Protein AF-M9QJB9-F1 (afdb_monomer)

InterPro domains:
  IPR011013 Galactose mutarotase-like domain superfamily [SSF74650] (4-51)

pLDDT: mean 95.73, std 5.31, range [43.66, 98.69]

Sequence (136 aa):
VSSPCPFYWSSYGYGVLRNTWQPGDYDFGSKSIEHITTSHNEKGFDAFIFINQKPSDILCDYYELTGKPGIMPEYAYYEAHLNAFNRDYWVEVDDDTPGAILIDGSYYKSYKPNEIGDKTGILESLNGNDDNYKFS

Structure (mmCIF, N/CA/C/O backbone):
data_AF-M9QJB9-F1
#
_entry.id   AF-M9QJB9-F1
#
loop_
_atom_site.group_PDB
_atom_site.id
_atom_site.type_symbol
_atom_site.label_atom_id
_atom_site.label_alt_id
_atom_site.label_comp_id
_atom_site.label_asym_id
_atom_site.label_entity_id
_atom_site.label_seq_id
_atom_site.pdbx_PDB_ins_code
_atom_site.Cartn_x
_atom_site.Cartn_y
_atom_site.Cartn_z
_atom_site.occupancy
_atom_site.B_iso_or_equiv
_atom_site.auth_seq_id
_atom_site.auth_comp_id
_atom_site.auth_asym_id
_atom_site.auth_atom_id
_atom_site.pdbx_PDB_model_num
ATOM 1 N N . VAL A 1 1 ? 3.157 5.951 0.244 1.00 43.66 1 VAL A N 1
ATOM 2 C CA . VAL A 1 1 ? 1.861 6.595 0.568 1.00 43.66 1 VAL A CA 1
ATOM 3 C C . VAL A 1 1 ? 1.445 6.124 1.949 1.00 43.66 1 VAL A C 1
ATOM 5 O O . VAL A 1 1 ? 1.539 4.931 2.200 1.00 43.66 1 VAL A O 1
ATOM 8 N N . SER A 1 2 ? 1.063 7.026 2.850 1.00 76.44 2 SER A N 1
ATOM 9 C CA . SER A 1 2 ? 0.382 6.656 4.096 1.00 76.44 2 SER A CA 1
ATOM 10 C C . SER A 1 2 ? -1.105 6.419 3.808 1.00 76.44 2 SER A C 1
ATOM 12 O O . SER A 1 2 ? -1.697 7.142 3.011 1.00 76.44 2 SER A O 1
ATOM 14 N N . SER A 1 3 ? -1.703 5.402 4.433 1.00 92.38 3 SER A N 1
ATOM 15 C CA . SER A 1 3 ? -3.132 5.078 4.315 1.00 92.38 3 SER A CA 1
ATOM 16 C C . SER A 1 3 ? -3.795 5.253 5.687 1.00 92.38 3 SER A C 1
ATOM 18 O O . SER A 1 3 ? -3.778 4.309 6.478 1.00 92.38 3 SER A O 1
ATOM 20 N N . PRO A 1 4 ? -4.296 6.455 6.033 1.00 95.25 4 PRO A N 1
ATOM 21 C CA . PRO A 1 4 ? -4.908 6.702 7.337 1.00 95.25 4 PRO A CA 1
ATOM 22 C C . PRO A 1 4 ? -6.240 5.954 7.478 1.00 95.25 4 PRO A C 1
ATOM 24 O O . PRO A 1 4 ? -6.979 5.795 6.508 1.00 95.25 4 PRO A O 1
ATOM 27 N N . CYS A 1 5 ? -6.562 5.532 8.700 1.00 96.88 5 CYS A N 1
ATOM 28 C CA . CYS A 1 5 ? -7.828 4.888 9.036 1.00 96.88 5 CYS A CA 1
ATOM 29 C C . CYS A 1 5 ? -8.343 5.466 10.364 1.00 96.88 5 CYS A C 1
ATOM 31 O O . CYS A 1 5 ? -7.598 5.422 11.344 1.00 96.88 5 CYS A O 1
ATOM 33 N N . PRO A 1 6 ? -9.583 5.989 10.439 1.00 97.56 6 PRO A N 1
ATOM 34 C CA . PRO A 1 6 ? -10.139 6.606 11.648 1.00 97.56 6 PRO A CA 1
ATOM 35 C C . PRO A 1 6 ? -10.610 5.554 12.673 1.00 97.56 6 PRO A C 1
ATOM 37 O O . PRO A 1 6 ? -11.708 5.633 13.224 1.00 97.56 6 PRO A O 1
ATOM 40 N N . PHE A 1 7 ? -9.789 4.526 12.887 1.00 98.44 7 PHE A N 1
ATOM 41 C CA . PHE A 1 7 ? -10.046 3.387 13.757 1.00 98.44 7 PHE A CA 1
ATOM 42 C C . PHE A 1 7 ? -8.841 3.152 14.666 1.00 98.44 7 PHE A C 1
ATOM 44 O O . PHE A 1 7 ? -7.705 3.092 14.197 1.00 98.44 7 PHE A O 1
ATOM 51 N N . TYR A 1 8 ? -9.094 2.980 15.959 1.00 97.88 8 TYR A N 1
ATOM 52 C CA . TYR A 1 8 ? -8.103 2.500 16.917 1.00 97.88 8 TYR A CA 1
ATOM 53 C C . TYR A 1 8 ? -8.731 1.457 17.840 1.00 97.88 8 TYR A C 1
ATOM 55 O O . TYR A 1 8 ? -9.952 1.325 17.919 1.00 97.88 8 TYR A O 1
ATOM 63 N N . TRP A 1 9 ? -7.899 0.720 18.567 1.00 98.19 9 TRP A N 1
ATOM 64 C CA . TRP A 1 9 ? -8.360 -0.215 19.586 1.00 98.19 9 TRP A CA 1
ATOM 65 C C . TRP A 1 9 ? -7.423 -0.229 20.788 1.00 98.19 9 TRP A C 1
ATOM 67 O O . TRP A 1 9 ? -6.311 0.296 20.744 1.00 98.19 9 TRP A O 1
ATOM 77 N N . SER A 1 10 ? -7.908 -0.798 21.885 1.00 96.12 10 SER A N 1
ATOM 78 C CA . SER A 1 10 ? -7.245 -0.820 23.179 1.00 96.12 10 SER A CA 1
ATOM 79 C C . SER A 1 10 ? -7.136 -2.240 23.721 1.00 96.12 10 SER A C 1
ATOM 81 O O . SER A 1 10 ? -8.075 -3.033 23.624 1.00 96.12 10 SER A O 1
ATOM 83 N N . SER A 1 11 ? -6.022 -2.535 24.397 1.00 96.12 11 SER A N 1
ATOM 84 C CA . SER A 1 11 ? -5.831 -3.776 25.159 1.00 96.12 11 SER A CA 1
ATOM 85 C C . SER A 1 11 ? -6.812 -3.936 26.326 1.00 96.12 11 SER A C 1
ATOM 87 O O . SER A 1 11 ? -6.913 -5.023 26.883 1.00 96.12 11 SER A O 1
ATOM 89 N N . TYR A 1 12 ? -7.550 -2.883 26.687 1.00 96.00 12 TYR A N 1
ATOM 90 C CA . TYR A 1 12 ? -8.662 -2.949 27.640 1.00 96.00 12 TYR A CA 1
ATOM 91 C C . TYR A 1 12 ? -9.946 -3.552 27.046 1.00 96.00 12 TYR A C 1
ATOM 93 O O . TYR A 1 12 ? -10.954 -3.642 27.742 1.00 96.00 12 TYR A O 1
ATOM 101 N N . GLY A 1 13 ? -9.912 -3.987 25.784 1.00 97.81 13 GLY A N 1
ATOM 102 C CA . GLY A 1 13 ? -10.983 -4.765 25.173 1.00 97.81 13 GLY A CA 1
ATOM 103 C C . GLY A 1 13 ? -12.042 -3.924 24.469 1.00 97.81 13 GLY A C 1
ATOM 104 O O . GLY A 1 13 ? -13.225 -4.258 24.510 1.00 97.81 13 GLY A O 1
ATOM 105 N N . TYR A 1 14 ? -11.633 -2.820 23.838 1.00 98.12 14 TYR A N 1
ATOM 106 C CA . TYR A 1 14 ? -12.532 -2.036 22.999 1.00 98.12 14 TYR A CA 1
ATOM 107 C C . TYR A 1 14 ? -11.856 -1.504 21.733 1.00 98.12 14 TYR A C 1
ATOM 109 O O . TYR A 1 14 ? -10.659 -1.219 21.731 1.00 98.12 14 TYR A O 1
ATOM 117 N N . GLY A 1 15 ? -12.635 -1.347 20.666 1.00 98.38 15 GLY A N 1
ATOM 118 C CA . GLY A 1 15 ? -12.271 -0.634 19.443 1.00 98.38 15 GLY A CA 1
ATOM 119 C C . GLY A 1 15 ? -13.184 0.567 19.226 1.00 98.38 15 GLY A C 1
ATOM 120 O O . GLY A 1 15 ? -14.338 0.539 19.646 1.00 98.38 15 GLY A O 1
ATOM 121 N N . VAL A 1 16 ? -12.686 1.619 18.581 1.00 98.50 16 VAL A N 1
ATOM 122 C CA . VAL A 1 16 ? -13.471 2.810 18.239 1.00 98.50 16 VAL A CA 1
ATOM 123 C C . VAL A 1 16 ? -13.223 3.174 16.786 1.00 98.50 16 VAL A C 1
ATOM 125 O O . VAL A 1 16 ? -12.083 3.409 16.390 1.00 98.50 16 VAL A O 1
ATOM 128 N N . LEU A 1 17 ? -14.300 3.252 16.009 1.00 98.69 17 LEU A N 1
ATOM 129 C CA . LEU A 1 17 ? -14.311 3.805 14.658 1.00 98.69 17 LEU A CA 1
ATOM 130 C C . LEU A 1 17 ? -15.022 5.158 14.686 1.00 98.69 17 LEU A C 1
ATOM 132 O O . LEU A 1 17 ? -16.189 5.240 15.067 1.00 98.69 17 LEU A O 1
ATOM 136 N N . ARG A 1 18 ? -14.340 6.217 14.253 1.00 98.38 18 ARG A N 1
ATOM 137 C CA . ARG A 1 18 ? -14.944 7.537 14.045 1.00 98.38 18 ARG A CA 1
ATOM 138 C C . ARG A 1 18 ? -15.648 7.562 12.692 1.00 98.38 18 ARG A C 1
ATOM 140 O O . ARG A 1 18 ? -15.002 7.408 11.658 1.00 98.38 18 ARG A O 1
ATOM 147 N N . ASN A 1 19 ? -16.967 7.761 12.700 1.00 98.12 19 ASN A N 1
ATOM 148 C CA . ASN A 1 19 ? -17.783 7.780 11.485 1.00 98.12 19 ASN A CA 1
ATOM 149 C C . ASN A 1 19 ? -17.726 9.158 10.813 1.00 98.12 19 ASN A C 1
ATOM 151 O O . ASN A 1 19 ? -18.682 9.930 10.824 1.00 98.12 19 ASN A O 1
ATOM 155 N N . THR A 1 20 ? -16.555 9.500 10.287 1.00 97.19 20 THR A N 1
ATOM 156 C CA . THR A 1 20 ? -16.289 10.818 9.716 1.00 97.19 20 THR A CA 1
ATOM 157 C C . THR A 1 20 ? -15.300 10.730 8.563 1.00 97.19 20 THR A C 1
ATOM 159 O O . THR A 1 20 ? -14.452 9.842 8.505 1.00 97.19 20 THR A O 1
ATOM 162 N N . TRP A 1 21 ? -15.394 11.700 7.657 1.00 96.38 21 TRP A N 1
ATOM 163 C CA . TRP A 1 21 ? -14.452 11.894 6.551 1.00 96.38 21 TRP A CA 1
ATOM 164 C C . TRP A 1 21 ? -13.424 12.990 6.846 1.00 96.38 21 TRP A C 1
ATOM 166 O O . TRP A 1 21 ? -12.567 13.276 6.011 1.00 96.38 21 TRP A O 1
ATOM 176 N N . GLN A 1 22 ? -13.531 13.649 8.003 1.00 97.69 22 GLN A N 1
ATOM 177 C CA . GLN A 1 22 ? -12.644 14.747 8.371 1.00 97.69 22 GLN A CA 1
ATOM 178 C C . GLN A 1 22 ? -11.320 14.217 8.930 1.00 97.69 22 GLN A C 1
ATOM 180 O O . GLN A 1 22 ? -11.312 13.181 9.599 1.00 97.69 22 GLN A O 1
ATOM 185 N N . PRO A 1 23 ? -10.193 14.916 8.708 1.00 97.44 23 PRO A N 1
ATOM 186 C CA . PRO A 1 23 ? -8.925 14.551 9.326 1.00 97.44 23 PRO A CA 1
ATOM 187 C C . PRO A 1 23 ? -9.022 14.634 10.853 1.00 97.44 23 PRO A C 1
ATOM 189 O O . PRO A 1 23 ? -9.804 15.419 11.400 1.00 97.44 23 PRO A O 1
ATOM 192 N N . GLY A 1 24 ? -8.210 13.826 11.528 1.00 96.12 24 GLY A N 1
ATOM 193 C CA . GLY A 1 24 ? -8.170 13.752 12.980 1.00 96.12 24 GLY A CA 1
ATOM 194 C C . GLY A 1 24 ? -6.772 13.510 13.522 1.00 96.12 24 GLY A C 1
ATOM 195 O O . GLY A 1 24 ? -5.843 13.224 12.767 1.00 96.12 24 GLY A O 1
ATOM 196 N N . ASP A 1 25 ? -6.656 13.645 14.837 1.00 96.81 25 ASP A N 1
ATOM 197 C CA . ASP A 1 25 ? -5.434 13.441 15.610 1.00 96.81 25 ASP A CA 1
ATOM 198 C C . ASP A 1 25 ? -5.760 12.644 16.876 1.00 96.81 25 ASP A C 1
ATOM 200 O O . ASP A 1 25 ? -6.710 12.980 17.601 1.00 96.81 25 ASP A O 1
ATOM 204 N N . TYR A 1 26 ? -5.008 11.560 17.092 1.00 96.94 26 TYR A N 1
ATOM 205 C CA . TYR A 1 26 ? -5.144 10.659 18.235 1.00 96.94 26 TYR A CA 1
ATOM 206 C C . TYR A 1 26 ? -3.870 10.723 19.084 1.00 96.94 26 TYR A C 1
ATOM 208 O O . TYR A 1 26 ? -2.834 10.167 18.721 1.00 96.94 26 TYR A O 1
ATOM 216 N N . ASP A 1 27 ? -3.970 11.378 20.235 1.00 96.38 27 ASP A N 1
ATOM 217 C CA . ASP A 1 27 ? -2.918 11.486 21.238 1.00 96.38 27 ASP A CA 1
ATOM 218 C C . ASP A 1 27 ? -3.171 10.469 22.361 1.00 96.38 27 ASP A C 1
ATOM 220 O O . ASP A 1 27 ? -4.049 10.653 23.208 1.00 96.38 27 ASP A O 1
ATOM 224 N N . PHE A 1 28 ? -2.390 9.386 22.374 1.00 96.44 28 PHE A N 1
ATOM 225 C CA . PHE A 1 28 ? -2.460 8.318 23.381 1.00 96.44 28 PHE A CA 1
ATOM 226 C C . PHE A 1 28 ? -1.566 8.580 24.605 1.00 96.44 28 PHE A C 1
ATOM 228 O O . PHE A 1 28 ? -1.014 7.648 25.189 1.00 96.44 28 PHE A O 1
ATOM 235 N N . GLY A 1 29 ? -1.413 9.848 24.988 1.00 94.75 29 GLY A N 1
ATOM 236 C CA . GLY A 1 29 ? -0.713 10.251 26.206 1.00 94.75 29 GLY A CA 1
ATOM 237 C C . GLY A 1 29 ? 0.712 10.754 25.980 1.00 94.75 29 GLY A C 1
ATOM 238 O O . GLY A 1 29 ? 1.567 10.603 26.851 1.00 94.75 29 GLY A O 1
ATOM 239 N N . SER A 1 30 ? 0.979 11.384 24.833 1.00 93.06 30 SER A N 1
ATOM 240 C CA . SER A 1 30 ? 2.276 11.985 24.494 1.00 93.06 30 SER A CA 1
ATOM 241 C C . SER A 1 30 ? 2.711 13.076 25.482 1.00 93.06 30 SER A C 1
ATOM 243 O O . SER A 1 30 ? 3.904 13.256 25.720 1.00 93.06 30 SER A O 1
ATOM 245 N N . LYS A 1 31 ? 1.746 13.790 26.080 1.00 86.88 31 LYS A N 1
ATOM 246 C CA . LYS A 1 31 ? 1.980 14.824 27.105 1.00 86.88 31 LYS A CA 1
ATOM 247 C C . LYS A 1 31 ? 1.755 14.327 28.533 1.00 86.88 31 LYS A C 1
ATOM 249 O O . LYS A 1 31 ? 2.433 14.785 29.446 1.00 86.88 31 LYS A O 1
ATOM 254 N N . SER A 1 32 ? 0.792 13.431 28.734 1.00 90.44 32 SER A N 1
ATOM 255 C CA . SER A 1 32 ? 0.491 12.798 30.022 1.00 90.44 32 SER A CA 1
ATOM 256 C C . SER A 1 32 ? -0.179 11.452 29.781 1.00 90.44 32 SER A C 1
ATOM 258 O O . SER A 1 32 ? -1.184 11.391 29.078 1.00 90.44 32 SER A O 1
ATOM 260 N N . ILE A 1 33 ? 0.333 10.389 30.404 1.00 89.69 33 ILE A N 1
ATOM 261 C CA 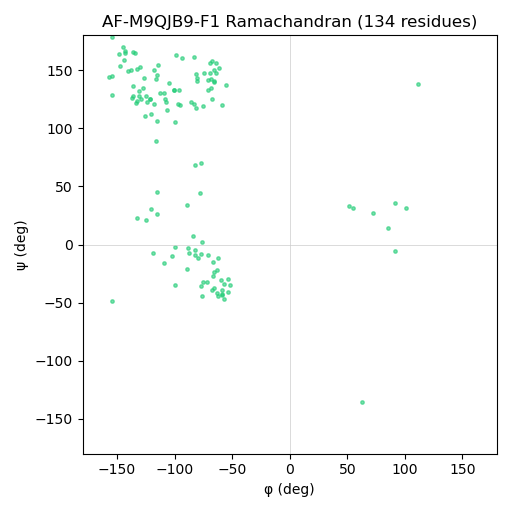. ILE A 1 33 ? -0.208 9.027 30.264 1.00 89.69 33 ILE A CA 1
ATOM 262 C C . ILE A 1 33 ? -1.617 8.867 30.864 1.00 89.69 33 ILE A C 1
ATOM 264 O O . ILE A 1 33 ? -2.312 7.901 30.569 1.00 89.69 33 ILE A O 1
ATOM 268 N N . GLU A 1 34 ? -2.058 9.820 31.689 1.00 92.12 34 GLU A N 1
ATOM 269 C CA . GLU A 1 34 ? -3.388 9.816 32.313 1.00 92.12 34 GLU A CA 1
ATOM 270 C C . GLU A 1 34 ? -4.501 10.295 31.365 1.00 92.12 34 GLU A C 1
ATOM 272 O O . GLU A 1 34 ? -5.686 10.153 31.675 1.00 92.12 34 GLU A O 1
ATOM 277 N N . HIS A 1 35 ? -4.145 10.870 30.210 1.00 89.56 35 HIS A N 1
ATOM 278 C CA . HIS A 1 35 ? -5.101 11.466 29.283 1.00 89.56 35 HIS A CA 1
ATOM 279 C C . HIS A 1 35 ? -4.904 10.962 27.858 1.00 89.56 35 HIS A C 1
ATOM 281 O O . HIS A 1 35 ? -3.839 11.110 27.265 1.00 89.56 35 HIS A O 1
ATOM 287 N N . ILE A 1 36 ? -5.985 10.437 27.287 1.00 93.38 36 ILE A N 1
ATOM 288 C CA . ILE A 1 36 ? -6.079 10.091 25.870 1.00 93.38 36 ILE A CA 1
ATOM 289 C C . ILE A 1 36 ? -7.016 11.098 25.214 1.00 93.38 36 ILE A C 1
ATOM 291 O O . ILE A 1 36 ? -8.123 11.326 25.704 1.00 93.38 36 ILE A O 1
ATOM 295 N N . THR A 1 37 ? -6.586 11.685 24.100 1.00 95.06 37 THR A N 1
ATOM 296 C CA . THR A 1 37 ? -7.411 12.597 23.303 1.00 95.06 37 THR A CA 1
ATOM 297 C C . THR A 1 37 ? -7.542 12.050 21.894 1.00 95.06 37 THR A C 1
ATOM 299 O O . THR A 1 37 ? -6.546 11.811 21.224 1.00 95.06 37 THR A O 1
ATOM 302 N N . THR A 1 38 ? -8.774 11.874 21.423 1.00 96.75 38 THR A N 1
ATOM 303 C CA . THR A 1 38 ? -9.048 11.581 20.014 1.00 96.75 38 THR A CA 1
ATOM 304 C C . THR A 1 38 ? -9.960 12.663 19.466 1.00 96.75 38 THR A C 1
ATOM 306 O O . THR A 1 38 ? -10.997 12.976 20.052 1.00 96.75 38 THR A O 1
ATOM 309 N N . SER A 1 39 ? -9.545 13.301 18.376 1.00 96.69 39 SER A N 1
ATOM 310 C CA . SER A 1 39 ? -10.260 14.444 17.814 1.00 96.69 39 SER A CA 1
ATOM 311 C C . SER A 1 39 ? -10.320 14.366 16.297 1.00 96.69 39 SER A C 1
ATOM 313 O O . SER A 1 39 ? -9.432 13.808 15.660 1.00 96.69 39 SER A O 1
ATOM 315 N N . HIS A 1 40 ? -11.382 14.926 15.728 1.00 98.19 40 HIS A N 1
ATOM 316 C CA . HIS A 1 40 ? -11.545 15.137 14.294 1.00 98.19 40 HIS A CA 1
ATOM 317 C C . HIS A 1 40 ? -12.017 16.569 14.054 1.00 98.19 40 HIS A C 1
ATOM 319 O O . HIS A 1 40 ? -12.682 17.157 14.909 1.00 98.19 40 HIS A O 1
ATOM 325 N N . ASN A 1 41 ? -11.663 17.141 12.901 1.00 97.31 41 ASN A N 1
ATOM 326 C CA . ASN A 1 41 ? -12.008 18.518 12.547 1.00 97.31 41 ASN A CA 1
ATOM 327 C C . ASN A 1 41 ? -13.474 18.646 12.100 1.00 97.31 41 ASN A C 1
ATOM 329 O O . ASN A 1 41 ? -13.780 18.857 10.928 1.00 97.31 41 ASN A O 1
ATOM 333 N N . GLU A 1 42 ? -14.394 18.486 13.042 1.00 95.12 42 GLU A N 1
ATOM 334 C CA . GLU A 1 42 ? -15.830 18.524 12.802 1.00 95.12 42 GLU A CA 1
ATOM 335 C C . GLU A 1 42 ? -16.592 19.085 14.006 1.00 95.12 42 GLU A C 1
ATOM 337 O O . GLU A 1 42 ? -16.073 19.197 15.114 1.00 95.12 42 GLU A O 1
ATOM 342 N N . LYS A 1 43 ? -17.852 19.466 13.775 1.00 94.44 43 LYS A N 1
ATOM 343 C CA . LYS A 1 43 ? -18.739 19.987 14.828 1.00 94.44 43 LYS A CA 1
ATOM 344 C C . LYS A 1 43 ? -19.538 18.889 15.534 1.00 94.44 43 LYS A C 1
ATOM 346 O O . LYS A 1 43 ? -20.062 19.131 16.616 1.00 94.44 43 LYS A O 1
ATOM 351 N N . GLY A 1 44 ? -19.692 17.732 14.890 1.00 94.19 44 GLY A N 1
ATOM 352 C CA . GLY A 1 44 ? -20.455 16.596 15.400 1.00 94.19 44 GLY A CA 1
ATOM 353 C C . GLY A 1 44 ? -19.559 15.539 16.037 1.00 94.19 44 GLY A C 1
ATOM 354 O O . GLY A 1 44 ? -18.354 15.500 15.809 1.00 94.19 44 GLY A O 1
ATOM 355 N N . PHE A 1 45 ? -20.153 14.650 16.827 1.00 97.44 45 PHE A N 1
ATOM 356 C CA . PHE A 1 45 ? -19.465 13.469 17.331 1.00 97.44 45 PHE A CA 1
ATOM 357 C C . PHE A 1 45 ? -20.270 12.224 16.968 1.00 97.44 45 PHE A C 1
ATOM 359 O O . PHE A 1 45 ? -21.340 12.016 17.530 1.00 97.44 45 PHE A O 1
ATOM 366 N N . ASP A 1 46 ? -19.740 11.408 16.054 1.00 98.38 46 ASP A N 1
ATOM 367 C CA . ASP A 1 46 ? -20.320 10.117 15.674 1.00 98.38 46 ASP A CA 1
ATOM 368 C C . ASP A 1 46 ? -19.247 9.016 15.689 1.00 98.38 46 ASP A C 1
ATOM 370 O O . ASP A 1 46 ? -18.150 9.178 15.140 1.00 98.38 46 ASP A O 1
ATOM 374 N N . ALA A 1 47 ? -19.529 7.919 16.388 1.00 98.31 47 ALA A N 1
ATOM 375 C CA . ALA A 1 47 ? -18.580 6.837 16.605 1.00 98.31 47 ALA A CA 1
ATOM 376 C C . ALA A 1 47 ? -19.270 5.494 16.852 1.00 98.31 47 ALA A C 1
ATOM 378 O O . ALA A 1 47 ? -20.269 5.411 17.566 1.00 98.31 47 ALA A O 1
ATOM 379 N N . PHE A 1 48 ? -18.643 4.432 16.352 1.00 98.69 48 PHE A N 1
ATOM 380 C CA . PHE A 1 48 ? -18.958 3.051 16.699 1.00 98.69 48 PHE A CA 1
ATOM 381 C C . PHE A 1 48 ? -17.942 2.545 17.722 1.00 98.69 48 PHE A C 1
ATOM 383 O O . PHE A 1 48 ? -16.739 2.744 17.542 1.00 98.69 48 PHE A O 1
ATOM 390 N N . ILE A 1 49 ? -18.422 1.896 18.786 1.00 98.31 49 ILE A N 1
ATOM 391 C CA . ILE A 1 49 ? -17.585 1.299 19.833 1.00 98.31 49 ILE A CA 1
ATOM 392 C C . ILE A 1 49 ? -17.832 -0.208 19.851 1.00 98.31 49 ILE A C 1
ATOM 394 O O . ILE A 1 49 ? -18.958 -0.652 20.072 1.00 98.31 49 ILE A O 1
ATOM 398 N N . PHE A 1 50 ? -16.773 -0.982 19.646 1.00 98.25 50 PHE A N 1
ATOM 399 C CA . PHE A 1 50 ? -16.776 -2.444 19.686 1.00 98.25 50 PHE A CA 1
ATOM 400 C C . PHE A 1 50 ? -16.214 -2.895 21.032 1.00 98.25 50 PHE A C 1
ATOM 402 O O . PHE A 1 50 ? -15.180 -2.371 21.439 1.00 98.25 50 PHE A O 1
ATOM 409 N N . ILE A 1 51 ? -16.852 -3.839 21.726 1.00 98.38 51 ILE A N 1
ATOM 410 C CA . ILE A 1 51 ? -16.414 -4.315 23.049 1.00 98.38 51 ILE A CA 1
ATOM 411 C C . ILE A 1 51 ? -16.138 -5.810 22.970 1.00 98.38 51 ILE A C 1
ATOM 413 O O . ILE A 1 51 ? -17.062 -6.601 22.806 1.00 98.38 51 ILE A O 1
ATOM 417 N N . ASN A 1 52 ? -14.872 -6.196 23.109 1.00 97.94 52 ASN A N 1
ATOM 418 C CA . ASN A 1 52 ? -14.445 -7.579 22.949 1.00 97.94 52 ASN A CA 1
ATOM 419 C C . ASN A 1 52 ? -13.132 -7.860 23.686 1.00 97.94 52 ASN A C 1
ATOM 421 O O . ASN A 1 52 ? -12.240 -7.020 23.735 1.00 97.94 52 ASN A O 1
ATOM 425 N N . GLN A 1 53 ? -12.984 -9.061 24.254 1.00 95.94 53 GLN A N 1
ATOM 426 C CA . GLN A 1 53 ? -11.791 -9.411 25.043 1.00 95.94 53 GLN A CA 1
ATOM 427 C C . GLN A 1 53 ? -10.557 -9.693 24.180 1.00 95.94 53 GLN A C 1
ATOM 429 O O . GLN A 1 53 ? -9.432 -9.458 24.622 1.00 95.94 53 GLN A O 1
ATOM 434 N N . LYS A 1 54 ? -10.746 -10.231 22.969 1.00 97.69 54 LYS A N 1
ATOM 435 C CA . LYS A 1 54 ? -9.644 -10.591 22.073 1.00 97.69 54 LYS A CA 1
ATOM 436 C C . LYS A 1 54 ? -9.517 -9.569 20.943 1.00 97.69 54 LYS A C 1
ATOM 438 O O . LYS A 1 54 ? -10.532 -9.211 20.346 1.00 97.69 54 LYS A O 1
ATOM 443 N N . PRO A 1 55 ? -8.288 -9.180 20.557 1.00 97.56 55 PRO A N 1
ATOM 444 C CA . PRO A 1 55 ? -8.075 -8.305 19.404 1.00 97.56 55 PRO A CA 1
ATOM 445 C C . PRO A 1 55 ? -8.664 -8.854 18.095 1.00 97.56 55 PRO A C 1
ATOM 447 O O . PRO A 1 55 ? -9.159 -8.082 17.281 1.00 97.56 55 PRO A O 1
ATOM 450 N N . SER A 1 56 ? -8.660 -10.181 17.904 1.00 97.81 56 SER A N 1
ATOM 451 C CA . SER A 1 56 ? -9.289 -10.830 16.743 1.00 97.81 56 SER A CA 1
ATOM 452 C C . SER A 1 56 ? -10.777 -10.524 16.639 1.00 97.81 56 SER A C 1
ATOM 454 O O . SER A 1 56 ? -11.275 -10.294 15.545 1.00 97.81 56 SER A O 1
ATOM 456 N N . ASP A 1 57 ? -11.471 -10.495 17.774 1.00 98.31 57 ASP A N 1
ATOM 457 C CA . ASP A 1 57 ? -12.920 -10.333 17.819 1.00 98.31 57 ASP A CA 1
ATOM 458 C C . ASP A 1 57 ? -13.284 -8.857 17.582 1.00 98.31 57 ASP A C 1
ATOM 460 O O . ASP A 1 57 ? -14.209 -8.567 16.832 1.00 98.31 57 ASP A O 1
ATOM 464 N N . ILE A 1 58 ? -12.463 -7.917 18.080 1.00 98.69 58 ILE A N 1
ATOM 465 C CA . ILE A 1 58 ? -12.565 -6.487 17.730 1.00 98.69 58 ILE A CA 1
ATOM 466 C C . ILE A 1 58 ? -12.397 -6.277 16.214 1.00 98.69 58 ILE A C 1
ATOM 468 O O . ILE A 1 58 ? -13.127 -5.490 15.611 1.00 98.69 58 ILE A O 1
ATOM 472 N N . LEU A 1 59 ? -11.437 -6.964 15.582 1.00 98.38 59 LEU A N 1
ATOM 473 C CA . LEU A 1 59 ? -11.247 -6.882 14.130 1.00 98.38 59 LEU A CA 1
ATOM 474 C C . LEU A 1 59 ? -12.424 -7.502 13.368 1.00 98.38 59 LEU A C 1
ATOM 476 O O . LEU A 1 59 ? -12.845 -6.937 12.364 1.00 98.38 59 LEU A O 1
ATOM 480 N N . CYS A 1 60 ? -12.979 -8.620 13.845 1.00 98.31 60 CYS A N 1
ATOM 481 C CA . CYS A 1 60 ? -14.188 -9.211 13.273 1.00 98.31 60 CYS A CA 1
ATOM 482 C C . CYS A 1 60 ? -15.362 -8.224 13.281 1.00 98.31 60 CYS A C 1
ATOM 484 O O . CYS A 1 60 ? -15.976 -8.048 12.232 1.00 98.31 60 CYS A O 1
ATOM 486 N N . ASP A 1 61 ? -15.618 -7.537 14.399 1.00 98.44 61 ASP A N 1
ATOM 487 C CA . ASP A 1 61 ? -16.678 -6.521 14.484 1.00 98.44 61 ASP A CA 1
ATOM 488 C C . ASP A 1 61 ? -16.422 -5.355 13.516 1.00 98.44 61 ASP A C 1
ATOM 490 O O . ASP A 1 61 ? -17.317 -4.913 12.792 1.00 98.44 61 ASP A O 1
ATOM 494 N N . TYR A 1 62 ? -15.174 -4.872 13.463 1.00 98.62 62 TYR A N 1
ATOM 495 C CA . TYR A 1 62 ? -14.775 -3.817 12.533 1.00 98.62 62 TYR A CA 1
ATOM 496 C C . TYR A 1 62 ? -15.010 -4.235 11.073 1.00 98.62 62 TYR A C 1
ATOM 498 O O . TYR A 1 62 ? -15.547 -3.447 10.293 1.00 98.62 62 TYR A O 1
ATOM 506 N N . TYR A 1 63 ? -14.661 -5.467 10.692 1.00 98.50 63 TYR A N 1
ATOM 507 C CA . TYR A 1 63 ? -14.883 -5.996 9.342 1.00 98.50 63 TYR A CA 1
ATOM 508 C C . TYR A 1 63 ? -16.355 -6.282 9.039 1.00 98.50 63 TYR A C 1
ATOM 510 O O . TYR A 1 63 ? -16.774 -6.144 7.891 1.00 98.50 63 TYR A O 1
ATOM 518 N N . GLU A 1 64 ? -17.151 -6.676 10.031 1.00 98.38 64 GLU A N 1
ATOM 519 C CA . GLU A 1 64 ? -18.597 -6.823 9.865 1.00 98.38 64 GLU A CA 1
ATOM 520 C C . GLU A 1 64 ? -19.243 -5.475 9.529 1.00 98.38 64 GLU A C 1
ATOM 522 O O . GLU A 1 64 ? -20.065 -5.402 8.615 1.00 98.38 64 GLU A O 1
ATOM 527 N N . LEU A 1 65 ? -18.811 -4.401 10.199 1.00 98.44 65 LEU A N 1
ATOM 528 C CA . LEU A 1 65 ? -19.324 -3.055 9.959 1.00 98.44 65 LEU A CA 1
ATOM 529 C C . LEU A 1 65 ? -18.779 -2.415 8.670 1.00 98.44 65 LEU A C 1
ATOM 531 O O . LEU A 1 65 ? -19.530 -1.769 7.942 1.00 98.44 65 LEU A O 1
ATOM 535 N N . THR A 1 66 ? -17.475 -2.538 8.404 1.00 98.38 66 THR A N 1
ATOM 536 C CA . THR A 1 66 ? -16.783 -1.768 7.345 1.00 98.38 66 THR A CA 1
ATOM 537 C C . THR A 1 66 ? -16.515 -2.551 6.061 1.00 98.38 66 THR A C 1
ATOM 539 O O . THR A 1 66 ? -16.158 -1.960 5.043 1.00 98.38 66 THR A O 1
ATOM 542 N N . GLY A 1 67 ? -16.735 -3.866 6.081 1.00 98.25 67 GLY A N 1
ATOM 543 C CA . GLY A 1 67 ? -16.472 -4.768 4.968 1.00 98.25 67 GLY A CA 1
ATOM 544 C C . GLY A 1 67 ? -15.319 -5.726 5.261 1.00 98.25 67 GLY A C 1
ATOM 545 O O . GLY A 1 67 ? -14.279 -5.362 5.810 1.00 98.25 67 GLY A O 1
ATOM 546 N N . LYS A 1 68 ? -15.501 -6.987 4.861 1.00 98.19 68 LYS A N 1
ATOM 547 C CA . LYS A 1 68 ? -14.467 -8.018 4.991 1.00 98.19 68 LYS A CA 1
ATOM 548 C C . LYS A 1 68 ? -13.298 -7.730 4.038 1.00 98.19 68 LYS A C 1
ATOM 550 O O . LYS A 1 68 ? -13.552 -7.333 2.898 1.00 98.19 68 LYS A O 1
ATOM 555 N N . PRO A 1 69 ? -12.039 -7.984 4.448 1.00 97.56 69 PRO A N 1
ATOM 556 C CA . PRO A 1 69 ? -10.898 -7.892 3.545 1.00 97.56 69 PRO A CA 1
ATOM 557 C C . PRO A 1 69 ? -11.085 -8.775 2.307 1.00 97.56 69 PRO A C 1
ATOM 559 O O . PRO A 1 69 ? -11.524 -9.923 2.412 1.00 97.56 69 PRO A O 1
ATOM 562 N N . GLY A 1 70 ? -10.741 -8.243 1.133 1.00 96.38 70 GLY A N 1
ATOM 563 C CA . GLY A 1 70 ? -10.732 -9.021 -0.102 1.00 96.38 70 GLY A CA 1
ATOM 564 C C . GLY A 1 70 ? -9.670 -10.120 -0.051 1.00 96.38 70 GLY A C 1
ATOM 565 O O . GLY A 1 70 ? -8.557 -9.894 0.422 1.00 96.38 70 GLY A O 1
ATOM 566 N N . ILE A 1 71 ? -10.004 -11.307 -0.558 1.00 97.50 71 ILE A N 1
ATOM 567 C CA . ILE A 1 71 ? -9.022 -12.373 -0.775 1.00 97.50 71 ILE A CA 1
ATOM 568 C C . ILE A 1 71 ? -8.338 -12.095 -2.110 1.00 97.50 71 ILE A C 1
ATOM 570 O O . ILE A 1 71 ? -9.003 -12.007 -3.144 1.00 97.50 71 ILE A O 1
ATOM 574 N N . MET A 1 72 ? -7.019 -11.929 -2.081 1.00 97.94 72 MET A N 1
ATOM 575 C CA . MET A 1 72 ? -6.242 -11.715 -3.295 1.00 97.94 72 MET A CA 1
ATOM 576 C C . MET A 1 72 ? -6.097 -13.033 -4.077 1.00 97.94 72 MET A C 1
ATOM 578 O O . MET A 1 72 ? -6.041 -14.100 -3.462 1.00 97.94 72 MET A O 1
ATOM 582 N N . PRO A 1 73 ? -6.035 -12.996 -5.420 1.00 97.81 73 PRO A N 1
ATOM 583 C CA . PRO A 1 73 ? -5.711 -14.183 -6.208 1.00 97.81 73 PRO A CA 1
ATOM 584 C C . PRO A 1 73 ? -4.280 -14.654 -5.911 1.00 97.81 73 PRO A C 1
ATOM 586 O O . PRO A 1 73 ? -3.433 -13.857 -5.514 1.00 97.81 73 PRO A O 1
ATOM 589 N N . GLU A 1 74 ? -3.985 -15.934 -6.147 1.00 98.31 74 GLU A N 1
ATOM 590 C CA . GLU A 1 74 ? -2.697 -16.547 -5.774 1.00 98.31 74 GLU A CA 1
ATOM 591 C C . GLU A 1 74 ? -1.475 -15.785 -6.315 1.00 98.31 74 GLU A C 1
ATOM 593 O O . GLU A 1 74 ? -0.515 -15.563 -5.581 1.00 98.31 74 GLU A O 1
ATOM 598 N N . TYR A 1 75 ? -1.527 -15.299 -7.562 1.00 97.50 75 TYR A N 1
ATOM 599 C CA . TYR A 1 75 ? -0.414 -14.566 -8.178 1.00 97.50 75 TYR A CA 1
ATOM 600 C C . TYR A 1 75 ? -0.078 -13.241 -7.471 1.00 97.50 75 TYR A C 1
ATOM 602 O O . TYR A 1 75 ? 1.037 -12.750 -7.599 1.00 97.50 75 TYR A O 1
ATOM 610 N N . ALA A 1 76 ? -1.010 -12.650 -6.717 1.00 97.62 76 ALA A N 1
ATOM 611 C CA . ALA A 1 76 ? -0.785 -11.386 -6.014 1.00 97.62 76 ALA A CA 1
ATOM 612 C C . ALA A 1 76 ? 0.061 -11.545 -4.737 1.00 97.62 76 ALA A C 1
ATOM 614 O O . ALA A 1 76 ? 0.454 -10.550 -4.134 1.00 97.62 76 ALA A O 1
ATOM 615 N N . TYR A 1 77 ? 0.345 -12.785 -4.326 1.00 97.06 77 TYR A N 1
ATOM 616 C CA . TYR A 1 77 ? 1.296 -13.092 -3.256 1.00 97.06 77 TYR A CA 1
ATOM 617 C C . TYR A 1 77 ? 2.740 -13.249 -3.767 1.00 97.06 77 TYR A C 1
ATOM 619 O O . TYR A 1 77 ? 3.646 -13.457 -2.961 1.00 97.06 77 TYR A O 1
ATOM 627 N N . TYR A 1 78 ? 2.959 -13.149 -5.083 1.00 98.19 78 TYR A N 1
ATOM 628 C CA . TYR A 1 78 ? 4.282 -13.149 -5.707 1.00 98.19 78 TYR A CA 1
ATOM 629 C C . TYR A 1 78 ? 4.784 -11.714 -5.910 1.00 98.19 78 TYR A C 1
ATOM 631 O O . TYR A 1 78 ? 4.008 -10.756 -5.903 1.00 98.19 78 TYR A O 1
ATOM 639 N N . GLU A 1 79 ? 6.096 -11.560 -6.083 1.00 98.06 79 GLU A N 1
ATOM 640 C CA . GLU A 1 79 ? 6.698 -10.263 -6.386 1.00 98.06 79 GLU A CA 1
ATOM 641 C C . GLU A 1 79 ? 6.227 -9.716 -7.741 1.00 98.06 79 GLU A C 1
ATOM 643 O O . GLU A 1 79 ? 5.959 -10.463 -8.682 1.00 98.06 79 GLU A O 1
ATOM 648 N N . ALA A 1 80 ? 6.133 -8.390 -7.836 1.00 97.38 80 ALA A N 1
ATOM 649 C CA . ALA A 1 80 ? 5.722 -7.696 -9.047 1.00 97.38 80 ALA A CA 1
ATOM 650 C C . ALA A 1 80 ? 6.867 -6.832 -9.584 1.00 97.38 80 ALA A C 1
ATOM 652 O O . ALA A 1 80 ? 7.577 -6.182 -8.817 1.00 97.38 80 ALA A O 1
ATOM 653 N N . HIS A 1 81 ? 6.990 -6.772 -10.909 1.00 96.38 81 HIS A N 1
ATOM 654 C CA . HIS A 1 81 ? 7.887 -5.854 -11.602 1.00 96.38 81 HIS A CA 1
ATOM 655 C C . HIS A 1 81 ? 7.058 -4.741 -12.246 1.00 96.38 81 HIS A C 1
ATOM 657 O O . HIS A 1 81 ? 6.221 -5.010 -13.108 1.00 96.38 81 HIS A O 1
ATOM 663 N N . LEU A 1 82 ? 7.245 -3.497 -11.798 1.00 96.06 82 LEU A N 1
ATOM 664 C CA . LEU A 1 82 ? 6.470 -2.348 -12.268 1.00 96.06 82 LEU A CA 1
ATOM 665 C C . LEU A 1 82 ? 7.404 -1.266 -12.801 1.00 96.06 82 LEU A C 1
ATOM 667 O O . LEU A 1 82 ? 8.243 -0.751 -12.066 1.00 96.06 82 LEU A O 1
ATOM 671 N N . ASN A 1 83 ? 7.213 -0.886 -14.061 1.00 95.12 83 ASN A N 1
ATOM 672 C CA . ASN A 1 83 ? 7.856 0.270 -14.676 1.00 95.12 83 ASN A CA 1
ATOM 673 C C . ASN A 1 83 ? 6.986 0.788 -15.838 1.00 95.12 83 ASN A C 1
ATOM 675 O O . ASN A 1 83 ? 5.934 0.220 -16.140 1.00 95.12 83 ASN A O 1
ATOM 679 N N . ALA A 1 84 ? 7.413 1.864 -16.494 1.00 94.62 84 ALA A N 1
ATOM 680 C CA . ALA A 1 84 ? 6.909 2.247 -17.804 1.00 94.62 84 ALA A CA 1
ATOM 681 C C . ALA A 1 84 ? 7.878 1.729 -18.873 1.00 94.62 84 ALA A C 1
ATOM 683 O O . ALA A 1 84 ? 9.029 2.122 -18.847 1.00 94.62 84 ALA A O 1
ATOM 684 N N . PHE A 1 85 ? 7.396 0.893 -19.797 1.00 95.31 85 PHE A N 1
ATOM 685 C CA . PHE A 1 85 ? 8.166 0.354 -20.935 1.00 95.31 85 PHE A CA 1
ATOM 686 C C . PHE A 1 85 ? 7.621 0.847 -22.284 1.00 95.31 85 PHE A C 1
ATOM 688 O O . PHE A 1 85 ? 7.674 0.161 -23.294 1.00 95.31 85 PHE A O 1
ATOM 695 N N . ASN A 1 86 ? 6.975 2.013 -22.296 1.00 95.25 86 ASN A N 1
ATOM 696 C CA . ASN A 1 86 ? 6.308 2.560 -23.485 1.00 95.25 86 ASN A CA 1
ATOM 697 C C . ASN A 1 86 ? 6.652 4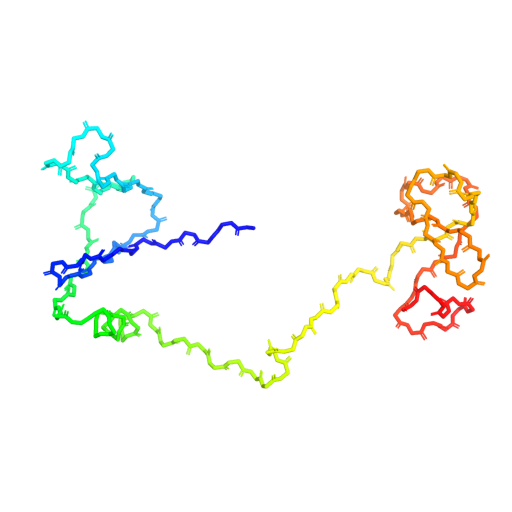.036 -23.709 1.00 95.25 86 ASN A C 1
ATOM 699 O O . ASN A 1 86 ? 5.823 4.793 -24.220 1.00 95.25 86 ASN A O 1
ATOM 703 N N . ARG A 1 87 ? 7.787 4.506 -23.177 1.00 95.75 87 ARG A N 1
ATOM 704 C CA . ARG A 1 87 ? 8.065 5.945 -23.151 1.00 95.75 87 ARG A CA 1
ATOM 705 C C . ARG A 1 87 ? 9.538 6.306 -23.115 1.00 95.75 87 ARG A C 1
ATOM 707 O O . ARG A 1 87 ? 9.909 7.245 -23.816 1.00 95.75 87 ARG A O 1
ATOM 714 N N . ASP A 1 88 ? 10.321 5.699 -22.230 1.00 96.75 88 ASP A N 1
ATOM 715 C CA . ASP A 1 88 ? 11.653 6.218 -21.942 1.00 96.75 88 ASP A CA 1
ATOM 716 C C . ASP A 1 88 ? 12.658 5.712 -22.990 1.00 96.75 88 ASP A C 1
ATOM 718 O O . ASP A 1 88 ? 12.385 4.792 -23.763 1.00 96.75 88 ASP A O 1
ATOM 722 N N . TYR A 1 89 ? 13.797 6.393 -23.087 1.00 97.25 89 TYR A N 1
ATOM 723 C CA . TYR A 1 89 ? 14.866 6.079 -24.029 1.00 97.25 89 TYR A CA 1
ATOM 724 C C . TYR A 1 89 ? 16.120 5.650 -23.282 1.00 97.25 89 TYR A C 1
ATOM 726 O O . TYR A 1 89 ? 16.458 6.240 -22.257 1.00 97.25 89 TYR A O 1
ATOM 734 N N . TRP A 1 90 ? 16.875 4.720 -23.856 1.00 97.56 90 TRP A N 1
ATOM 735 C CA . TRP A 1 90 ? 18.184 4.310 -23.356 1.00 97.56 90 TRP A CA 1
ATOM 736 C C . TRP A 1 90 ? 19.296 4.812 -24.266 1.00 97.56 90 TRP A C 1
ATOM 738 O O . TRP A 1 90 ? 19.291 4.565 -25.472 1.00 97.56 90 TRP A O 1
ATOM 748 N N . VAL A 1 91 ? 20.255 5.530 -23.686 1.00 97.38 91 VAL A N 1
ATOM 749 C CA . VAL A 1 91 ? 21.433 6.057 -24.388 1.00 97.38 91 VAL A CA 1
ATOM 750 C C . VAL A 1 91 ? 22.666 5.332 -23.866 1.00 97.38 91 VAL A C 1
ATOM 752 O O . VAL A 1 91 ? 22.830 5.222 -22.651 1.00 97.38 91 VAL 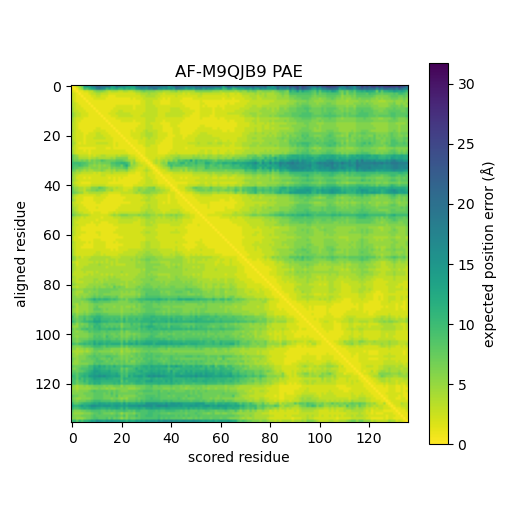A O 1
ATOM 755 N N . GLU A 1 92 ? 23.509 4.828 -24.767 1.00 97.44 92 GLU A N 1
ATOM 756 C CA . GLU A 1 92 ? 24.797 4.218 -24.412 1.00 97.44 92 GLU A CA 1
ATOM 757 C C . GLU A 1 92 ? 25.759 5.290 -23.879 1.00 97.44 92 GLU A C 1
ATOM 759 O O . GLU A 1 92 ? 25.839 6.390 -24.431 1.00 97.44 92 GLU A O 1
ATOM 764 N N . VAL A 1 93 ? 26.437 4.994 -22.774 1.00 97.44 93 VAL A N 1
ATOM 765 C CA . VAL A 1 93 ? 27.296 5.923 -22.025 1.00 97.44 93 VAL A CA 1
ATOM 766 C C . VAL A 1 93 ? 28.529 5.196 -21.483 1.00 97.44 93 VAL A C 1
ATOM 768 O O . VAL A 1 93 ? 28.562 3.969 -21.461 1.00 97.44 93 VAL A O 1
ATOM 771 N N . ASP A 1 94 ? 29.526 5.948 -21.018 1.00 97.50 94 ASP A N 1
ATOM 772 C CA . ASP A 1 94 ? 30.693 5.394 -20.323 1.00 97.50 94 ASP A CA 1
ATOM 773 C C . ASP A 1 94 ? 30.314 4.838 -18.933 1.00 97.50 94 ASP A C 1
ATOM 775 O O . ASP A 1 94 ? 29.322 5.257 -18.323 1.00 97.50 94 ASP A O 1
ATOM 779 N N . ASP A 1 95 ? 31.108 3.895 -18.415 1.00 97.06 95 ASP A N 1
ATOM 780 C CA . ASP A 1 95 ? 30.858 3.190 -17.147 1.00 97.06 95 ASP A CA 1
ATOM 781 C C . ASP A 1 95 ? 30.926 4.099 -15.909 1.00 97.06 95 ASP A C 1
ATOM 783 O O . ASP A 1 95 ? 30.303 3.817 -14.882 1.00 97.06 95 ASP A O 1
ATOM 787 N N . ASP A 1 96 ? 31.634 5.221 -16.019 1.00 96.94 96 ASP A N 1
ATOM 788 C CA . ASP A 1 96 ? 31.752 6.251 -14.991 1.00 96.94 96 ASP A CA 1
ATOM 789 C C . ASP A 1 96 ? 30.572 7.245 -14.970 1.00 96.94 96 ASP A C 1
ATOM 791 O O . ASP A 1 96 ? 30.470 8.079 -14.061 1.00 96.94 96 ASP A O 1
ATOM 795 N N . THR A 1 97 ? 29.637 7.144 -15.924 1.00 97.12 97 THR A N 1
ATOM 796 C CA . THR A 1 97 ? 28.481 8.041 -16.001 1.00 97.12 97 THR A CA 1
ATOM 797 C C . THR A 1 97 ? 27.532 7.809 -14.815 1.00 97.12 97 THR A C 1
ATOM 799 O O . THR A 1 97 ? 27.012 6.706 -14.631 1.00 97.12 97 THR A O 1
ATOM 802 N N . PRO A 1 98 ? 27.186 8.847 -14.022 1.00 96.50 98 PRO A N 1
ATOM 803 C CA . PRO A 1 98 ? 26.269 8.685 -12.898 1.00 96.50 98 PRO A CA 1
ATOM 804 C C . PRO A 1 98 ? 24.893 8.160 -13.328 1.00 96.50 98 PRO A C 1
ATOM 806 O O . PRO A 1 98 ? 24.172 8.811 -14.100 1.00 96.50 98 PRO A O 1
ATOM 809 N N . GLY A 1 99 ? 24.523 7.000 -12.779 1.00 95.25 99 GLY A N 1
ATOM 810 C CA . GLY A 1 99 ? 23.285 6.286 -13.097 1.00 95.25 99 GLY A CA 1
ATOM 811 C C . GLY A 1 99 ? 23.371 5.373 -14.323 1.00 95.25 99 GLY A C 1
ATOM 812 O O . GLY A 1 99 ? 22.324 4.972 -14.822 1.00 95.25 99 GLY A O 1
ATOM 813 N N . ALA A 1 100 ? 24.575 5.071 -14.820 1.00 97.12 100 ALA A N 1
ATOM 814 C CA . ALA A 1 100 ? 24.776 4.060 -15.849 1.00 97.12 100 ALA A CA 1
ATOM 815 C C . ALA A 1 100 ? 24.440 2.651 -15.331 1.00 97.12 100 ALA A C 1
ATOM 817 O O . ALA A 1 100 ? 24.743 2.296 -14.190 1.00 97.12 100 ALA A O 1
ATOM 818 N N . ILE A 1 101 ? 23.820 1.845 -16.189 1.00 97.31 101 ILE A N 1
ATOM 819 C CA . ILE A 1 101 ? 23.402 0.468 -15.923 1.00 97.31 101 ILE A CA 1
ATOM 820 C C . ILE A 1 101 ? 24.021 -0.430 -16.991 1.00 97.31 101 ILE A C 1
ATOM 822 O O . ILE A 1 101 ? 23.883 -0.164 -18.183 1.00 97.31 101 ILE A O 1
ATOM 826 N N . LEU A 1 102 ? 24.700 -1.492 -16.560 1.00 97.12 102 LEU A N 1
ATOM 827 C CA . LEU A 1 102 ? 25.282 -2.492 -17.450 1.00 97.12 102 LEU A CA 1
ATOM 828 C C . LEU A 1 102 ? 24.184 -3.410 -18.006 1.00 97.12 102 LEU A C 1
ATOM 830 O O . LEU A 1 102 ? 23.524 -4.110 -17.238 1.00 97.12 102 LEU A O 1
ATOM 834 N N . ILE A 1 103 ? 24.020 -3.429 -19.330 1.00 95.56 103 ILE A N 1
ATOM 835 C CA . ILE A 1 103 ? 23.078 -4.288 -20.062 1.00 95.56 103 ILE A CA 1
ATOM 836 C C . ILE A 1 103 ? 23.833 -4.897 -21.247 1.00 95.56 103 ILE A C 1
ATOM 838 O O . ILE A 1 103 ? 24.385 -4.178 -22.076 1.00 95.56 103 ILE A O 1
ATOM 842 N N . ASP A 1 104 ? 23.894 -6.227 -21.317 1.00 92.50 104 ASP A N 1
ATOM 843 C CA . ASP A 1 104 ? 24.543 -6.978 -22.405 1.00 92.50 104 ASP A CA 1
ATOM 844 C C . ASP A 1 104 ? 25.990 -6.552 -22.734 1.00 92.50 104 ASP A C 1
ATOM 846 O O . ASP A 1 104 ? 26.436 -6.635 -23.876 1.00 92.50 104 ASP A O 1
ATOM 850 N N . GLY A 1 105 ? 26.750 -6.112 -21.726 1.00 95.25 105 GLY A N 1
ATOM 851 C CA . GLY A 1 105 ? 28.163 -5.743 -21.878 1.00 95.25 105 GLY A CA 1
ATOM 852 C C . GLY A 1 105 ? 28.432 -4.271 -22.212 1.00 95.25 105 GLY A C 1
ATOM 853 O O . GLY A 1 105 ? 29.595 -3.877 -22.188 1.00 95.25 105 GLY A O 1
ATOM 854 N N . SER A 1 106 ? 27.392 -3.463 -22.443 1.00 96.88 106 SER A N 1
ATOM 855 C CA . SER A 1 106 ? 27.480 -2.003 -22.606 1.00 96.88 106 SER A CA 1
ATOM 856 C C . SER A 1 106 ? 26.755 -1.279 -21.469 1.00 96.88 106 SER A C 1
ATOM 858 O O . SER A 1 106 ? 25.830 -1.816 -20.856 1.00 96.88 106 SER A O 1
ATOM 860 N N . TYR A 1 107 ? 27.162 -0.046 -21.180 1.00 97.94 107 TYR A N 1
ATOM 861 C CA . TYR A 1 107 ? 26.538 0.787 -20.155 1.00 97.94 107 TYR A CA 1
ATOM 862 C C . TYR A 1 107 ? 25.509 1.728 -20.780 1.00 97.94 107 TYR A C 1
ATOM 864 O O . TYR A 1 107 ? 25.777 2.381 -21.784 1.00 97.94 107 TYR A O 1
ATOM 872 N N . TYR A 1 108 ? 24.323 1.811 -20.179 1.00 97.81 108 TYR A N 1
ATOM 873 C CA . TYR A 1 108 ? 23.230 2.654 -20.655 1.00 97.81 108 TYR A CA 1
ATOM 874 C C . TYR A 1 108 ? 22.652 3.513 -19.539 1.00 97.81 108 TYR A C 1
ATOM 876 O O . TYR A 1 108 ? 22.652 3.133 -18.370 1.00 97.81 108 TYR A O 1
ATOM 884 N N . LYS A 1 109 ? 22.085 4.658 -19.909 1.00 97.69 109 LYS A N 1
ATOM 885 C CA . LYS A 1 109 ? 21.330 5.524 -19.004 1.00 97.69 109 LYS A CA 1
ATOM 886 C C . LYS A 1 109 ? 19.958 5.833 -19.588 1.00 97.69 109 LYS A C 1
ATOM 888 O O . LYS A 1 109 ? 19.859 6.163 -20.772 1.00 97.69 109 LYS A O 1
ATOM 893 N N . SER A 1 110 ? 18.920 5.738 -18.755 1.00 96.88 110 SER A N 1
ATOM 894 C CA . SER A 1 110 ? 17.559 6.068 -19.168 1.00 96.88 110 SER A CA 1
ATOM 895 C C . SER A 1 110 ? 17.310 7.578 -19.145 1.00 96.88 110 SER A C 1
ATOM 897 O O . SER A 1 110 ? 17.814 8.310 -18.286 1.00 96.88 110 SER A O 1
ATOM 899 N N . TYR A 1 111 ? 16.528 8.043 -20.113 1.00 97.19 111 TYR A N 1
ATOM 900 C CA . TYR A 1 111 ? 16.104 9.427 -20.266 1.00 97.19 111 TYR A CA 1
ATOM 901 C C . TYR A 1 111 ? 14.621 9.470 -20.608 1.00 97.19 111 TYR A C 1
ATOM 903 O O . TYR A 1 111 ? 14.156 8.755 -21.497 1.00 97.19 111 TYR A O 1
ATOM 911 N N . LYS A 1 112 ? 13.878 10.375 -19.968 1.00 97.19 112 LYS A N 1
ATOM 912 C CA . LYS A 1 112 ? 12.530 10.699 -20.442 1.00 97.19 112 LYS A CA 1
ATOM 913 C C . LYS A 1 112 ? 12.606 11.423 -21.793 1.00 97.19 112 LYS A C 1
ATOM 915 O O . LYS A 1 112 ? 13.606 12.095 -22.069 1.00 97.19 112 LYS A O 1
ATOM 920 N N . PRO A 1 113 ? 11.531 11.404 -22.603 1.00 95.38 113 PRO A N 1
ATOM 921 C CA . PRO A 1 113 ? 11.503 12.090 -23.899 1.00 95.38 113 PRO A CA 1
ATOM 922 C C . PRO A 1 113 ? 11.880 13.580 -23.852 1.00 95.38 113 PRO A C 1
ATOM 924 O O . PRO A 1 113 ? 12.429 14.111 -24.809 1.00 95.38 113 PRO A O 1
ATOM 927 N N . ASN A 1 114 ? 11.613 14.273 -22.742 1.00 95.31 114 ASN A N 1
ATOM 928 C CA . ASN A 1 114 ? 11.951 15.688 -22.556 1.00 95.31 114 ASN A CA 1
ATOM 929 C C . ASN A 1 114 ? 13.371 15.934 -22.003 1.00 95.31 114 ASN A C 1
ATOM 931 O O . ASN A 1 114 ? 13.791 17.084 -21.916 1.00 95.31 114 ASN A O 1
ATOM 935 N N . GLU A 1 115 ? 14.095 14.885 -21.610 1.00 95.69 115 GLU A N 1
ATOM 936 C CA . GLU A 1 115 ? 15.426 14.956 -20.985 1.00 95.69 115 GLU A CA 1
ATOM 937 C C . GLU A 1 115 ? 16.542 14.465 -21.925 1.00 95.69 115 GLU A C 1
ATOM 939 O O . GLU A 1 115 ? 17.723 14.734 -21.687 1.00 95.69 115 GLU A O 1
ATOM 944 N N . ILE A 1 116 ? 16.184 13.760 -23.004 1.00 93.50 116 ILE A N 1
ATOM 945 C CA . ILE A 1 116 ? 17.145 13.184 -23.953 1.00 93.50 116 ILE A CA 1
ATOM 946 C C . ILE A 1 116 ? 17.935 14.263 -24.721 1.00 93.50 116 ILE A C 1
ATOM 948 O O . ILE A 1 116 ? 19.153 14.133 -24.895 1.00 93.50 116 ILE A O 1
ATOM 952 N N . GLY A 1 117 ? 17.284 15.376 -25.082 1.00 93.88 117 GLY A N 1
ATOM 953 C CA . GLY A 1 117 ? 17.873 16.446 -25.896 1.00 93.88 117 GLY A CA 1
ATOM 954 C C . GLY A 1 117 ? 18.246 15.945 -27.294 1.00 93.88 117 GLY A C 1
ATOM 955 O O . GLY A 1 117 ? 17.488 15.195 -27.897 1.00 93.88 117 GLY A O 1
ATOM 956 N N . ASP A 1 118 ? 19.436 16.305 -27.776 1.00 94.19 118 ASP A N 1
ATOM 957 C CA . ASP A 1 118 ? 19.936 15.889 -29.098 1.00 94.19 118 ASP A CA 1
ATOM 958 C C . ASP A 1 118 ? 20.599 14.494 -29.102 1.00 94.19 118 ASP A C 1
ATOM 960 O O . ASP A 1 118 ? 21.214 14.092 -30.092 1.00 94.19 118 ASP A O 1
ATOM 964 N N . LYS A 1 119 ? 20.533 13.745 -27.988 1.00 95.06 119 LYS A N 1
ATOM 965 C CA . LYS A 1 119 ? 21.126 12.401 -27.911 1.00 95.06 119 LYS A CA 1
ATOM 966 C C . LYS A 1 119 ? 20.319 11.427 -28.761 1.00 95.06 119 LYS 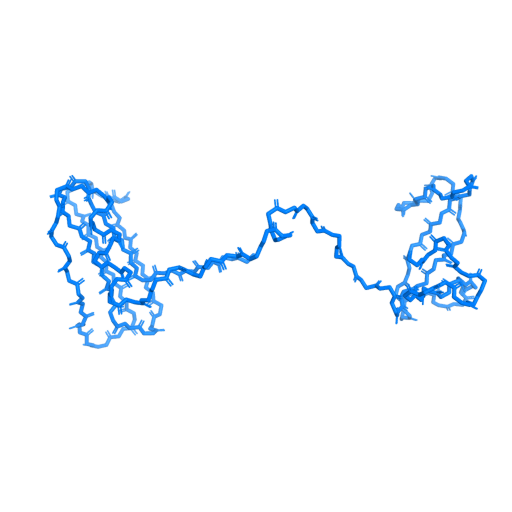A C 1
ATOM 968 O O . LYS A 1 119 ? 19.093 11.449 -28.765 1.00 95.06 119 LYS A O 1
ATOM 973 N N . THR A 1 120 ? 21.020 10.516 -29.425 1.00 94.00 120 THR A N 1
ATOM 974 C CA . THR A 1 120 ? 20.388 9.357 -30.061 1.00 94.00 120 THR A CA 1
ATOM 975 C C . THR A 1 120 ? 20.243 8.255 -29.017 1.00 94.00 120 THR A C 1
ATOM 977 O O . THR A 1 120 ? 21.233 7.855 -28.410 1.00 94.00 120 THR A O 1
ATOM 980 N N . GLY A 1 121 ? 19.017 7.793 -28.787 1.00 93.88 121 GLY A N 1
ATOM 981 C CA . GLY A 1 121 ? 18.712 6.723 -27.841 1.00 93.88 121 GLY A CA 1
ATOM 982 C C . GLY A 1 121 ? 17.751 5.705 -28.436 1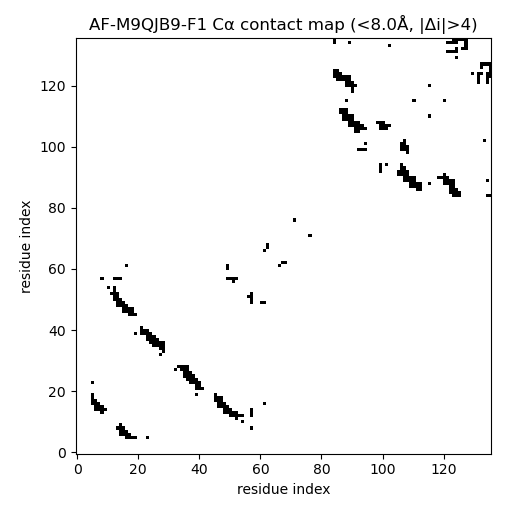.00 93.88 121 GLY A C 1
ATOM 983 O O . GLY A 1 121 ? 17.104 5.962 -29.451 1.00 93.88 121 GLY A O 1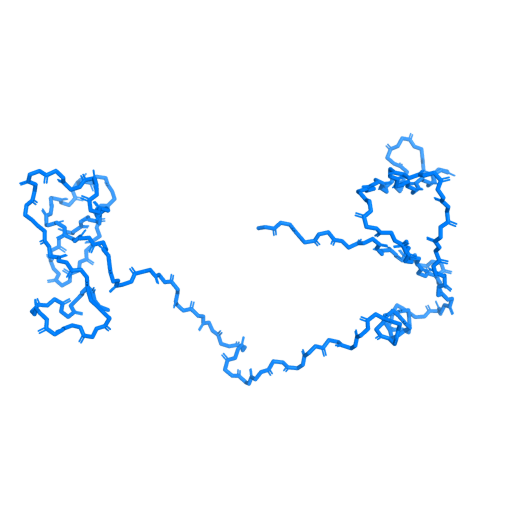
ATOM 984 N N . ILE A 1 122 ? 17.656 4.553 -27.785 1.00 96.56 122 ILE A N 1
ATOM 985 C CA . ILE A 1 122 ? 16.779 3.449 -28.166 1.00 96.56 122 ILE A CA 1
ATOM 986 C C . ILE A 1 122 ? 15.487 3.586 -27.359 1.00 96.56 122 ILE A C 1
ATOM 988 O O . ILE A 1 122 ? 15.533 3.606 -26.131 1.00 96.56 122 ILE A O 1
ATOM 992 N N . LEU A 1 123 ? 14.356 3.738 -28.049 1.00 96.56 123 LEU A N 1
ATOM 993 C CA . LEU A 1 123 ? 13.034 3.865 -27.428 1.00 96.56 123 LEU A CA 1
ATOM 994 C C . LEU A 1 123 ? 12.607 2.519 -26.833 1.00 96.56 123 LEU A C 1
ATOM 996 O O . LEU A 1 123 ? 12.709 1.500 -27.510 1.00 96.56 123 LEU A O 1
ATOM 1000 N N . GLU A 1 124 ? 12.111 2.508 -25.599 1.00 97.00 124 GLU A N 1
ATOM 1001 C CA . GLU A 1 124 ? 11.487 1.330 -24.986 1.00 97.00 124 GLU A CA 1
ATOM 1002 C C . GLU A 1 124 ? 10.184 0.934 -25.693 1.00 97.00 124 GLU A C 1
ATOM 1004 O O . GLU A 1 124 ? 9.433 1.779 -26.186 1.00 97.00 124 GLU A O 1
ATOM 1009 N N . SER A 1 125 ? 9.865 -0.358 -25.672 1.00 96.25 125 SER A N 1
ATOM 1010 C CA . SER A 1 125 ? 8.548 -0.861 -26.068 1.00 96.25 125 SER A CA 1
ATOM 1011 C C . SER A 1 125 ? 8.157 -2.040 -25.184 1.00 96.25 125 SER A C 1
ATOM 1013 O O . SER A 1 125 ? 9.025 -2.696 -24.635 1.00 96.25 125 SER A O 1
ATOM 1015 N N . LEU A 1 126 ? 6.867 -2.364 -25.070 1.00 95.69 126 LEU A N 1
ATOM 1016 C CA . LEU A 1 126 ? 6.446 -3.507 -24.242 1.00 95.69 126 LEU A CA 1
ATOM 1017 C C . LEU A 1 126 ? 6.909 -4.864 -24.793 1.00 95.69 126 LEU A C 1
ATOM 1019 O O . LEU A 1 126 ? 6.984 -5.830 -24.046 1.00 95.69 126 LEU A O 1
ATOM 1023 N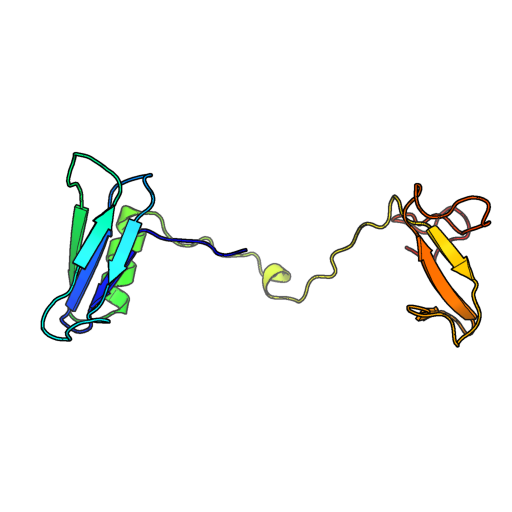 N . ASN A 1 127 ? 7.102 -4.966 -26.111 1.00 96.06 127 ASN A N 1
ATOM 1024 C CA . ASN A 1 127 ? 7.229 -6.255 -26.799 1.00 96.06 127 ASN A CA 1
ATOM 1025 C C . ASN A 1 127 ? 8.580 -6.451 -27.499 1.00 96.06 127 ASN A C 1
ATOM 1027 O O . ASN A 1 127 ? 8.820 -7.531 -28.031 1.00 96.06 127 ASN A O 1
ATOM 1031 N N . GLY A 1 128 ? 9.439 -5.431 -27.551 1.00 94.62 128 GLY A N 1
ATOM 1032 C CA . GLY A 1 128 ? 10.752 -5.536 -28.192 1.00 94.62 128 GLY A CA 1
ATOM 1033 C C . GLY A 1 128 ? 10.730 -5.604 -29.721 1.00 94.62 128 GLY A C 1
ATOM 1034 O O . GLY A 1 128 ? 11.626 -6.207 -30.307 1.00 94.62 128 GLY A O 1
ATOM 1035 N N . ASN A 1 129 ? 9.706 -5.044 -30.375 1.00 91.12 129 ASN A N 1
ATOM 1036 C CA . ASN A 1 129 ? 9.469 -5.236 -31.814 1.00 91.12 129 ASN A CA 1
ATOM 1037 C C . ASN A 1 129 ? 10.296 -4.316 -32.735 1.00 91.12 129 ASN A C 1
ATOM 1039 O O . ASN A 1 129 ? 10.284 -4.530 -33.945 1.00 91.12 129 ASN A O 1
ATOM 1043 N N . ASP A 1 130 ? 10.998 -3.320 -32.186 1.00 91.31 130 ASP A N 1
ATOM 1044 C CA . ASP A 1 130 ? 11.713 -2.281 -32.944 1.00 91.31 130 ASP A CA 1
ATOM 1045 C C . ASP A 1 130 ? 13.236 -2.372 -32.717 1.00 91.31 130 ASP A C 1
ATOM 1047 O O . ASP A 1 130 ? 13.900 -1.376 -32.432 1.00 91.31 130 ASP A O 1
ATOM 1051 N N . ASP A 1 131 ? 13.784 -3.593 -32.770 1.00 91.06 131 ASP A N 1
ATOM 1052 C CA .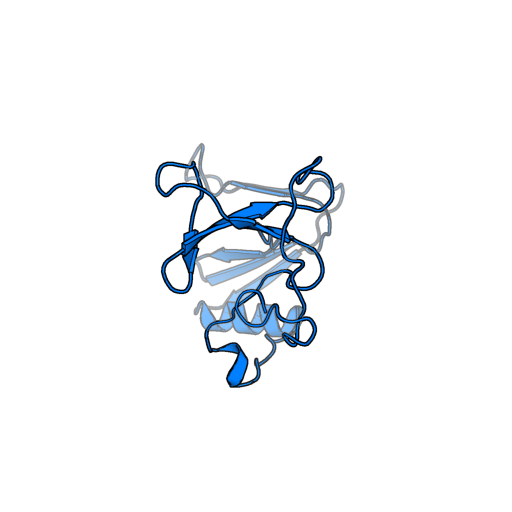 ASP A 1 131 ? 15.197 -3.907 -32.475 1.00 91.06 131 ASP A CA 1
ATOM 1053 C C . ASP A 1 131 ? 15.665 -3.426 -31.079 1.00 91.06 131 ASP A C 1
ATOM 1055 O O . ASP A 1 131 ? 16.830 -3.094 -30.847 1.00 91.06 131 ASP A O 1
ATOM 1059 N N . ASN A 1 132 ? 14.741 -3.417 -30.112 1.00 93.88 132 ASN A N 1
ATOM 1060 C CA . ASN A 1 132 ? 14.898 -2.847 -28.769 1.00 93.88 132 ASN A CA 1
ATOM 1061 C C . ASN A 1 132 ? 14.610 -3.844 -27.626 1.00 93.88 132 ASN A C 1
ATOM 1063 O O . ASN A 1 132 ? 14.352 -3.423 -26.501 1.00 93.88 132 ASN A O 1
ATOM 1067 N N . TYR A 1 133 ? 14.687 -5.155 -27.888 1.00 95.00 133 TYR A N 1
ATOM 1068 C CA . TYR A 1 133 ? 14.302 -6.229 -26.951 1.00 95.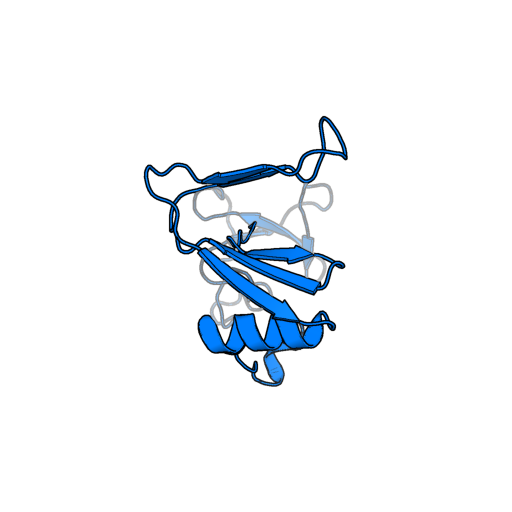00 133 TYR A CA 1
ATOM 1069 C C . TYR A 1 133 ? 14.929 -6.129 -25.548 1.00 95.00 133 TYR A C 1
ATOM 1071 O O . TYR A 1 133 ? 14.286 -6.453 -24.559 1.00 95.00 133 TYR A O 1
ATOM 1079 N N . LYS A 1 134 ? 16.171 -5.643 -25.436 1.00 93.38 134 LYS A N 1
ATOM 1080 C CA . LYS A 1 134 ? 16.861 -5.458 -24.143 1.00 93.38 134 LYS A CA 1
ATOM 1081 C C . LYS A 1 134 ? 16.306 -4.315 -23.277 1.00 93.38 134 LYS A C 1
ATOM 1083 O O . LYS A 1 134 ? 16.709 -4.173 -22.128 1.00 93.38 134 LYS A O 1
ATOM 1088 N N . PHE A 1 135 ? 15.408 -3.502 -23.830 1.00 94.69 135 PHE A N 1
ATOM 1089 C CA . PHE A 1 135 ? 14.730 -2.386 -23.161 1.00 94.69 135 PHE A CA 1
ATOM 1090 C C . PHE A 1 135 ? 13.205 -2.575 -23.172 1.00 94.69 135 PHE A C 1
ATOM 1092 O O . PHE A 1 135 ? 12.450 -1.608 -23.285 1.00 94.69 135 PHE A O 1
ATOM 1099 N N . SER A 1 136 ? 12.759 -3.834 -23.151 1.00 86.75 136 SER A N 1
ATOM 1100 C CA . SER A 1 136 ? 11.352 -4.251 -23.122 1.00 86.75 136 SER A CA 1
ATOM 1101 C C . SER A 1 136 ? 11.036 -5.062 -21.874 1.00 86.75 136 SER A C 1
ATOM 1103 O O . SER A 1 136 ? 11.948 -5.773 -21.395 1.00 86.75 136 SER A O 1
#

Mean predicted aligned error: 5.33 Å

Organism: NCBI:txid1312923

Foldseek 3Di:
DDDDAQKDADLQFKIKHWPDPFDWDWDCQPPHVVDTDIDGPDPDGDMDMGGGNDPVVNVVVVCVVPNPDDDDPPCVVDDDDDDDQQFKWKAFDDPPPVQWDDFPNTTIHIDGPVGCPPGDTHRGDPCCPPVRVSSD

Secondary structure (DSSP, 8-state):
-----SEEEETTTEEEEE--SS-EEEESSSS-TT--EEEESSS---EEEEE-SSHHHHHHHHHHHH-PPPPPPGGGGS-------SS-EEEE--TTSTT-EEETTEEEEEE-TTT-TT---EEP-SS-TTTTGGG-

Nearest PDB structures (foldseek):
  6m77-assembly1_A  TM=9.763E-01  e=1.572E-13  Enterococcus faecalis ATCC 10100
  6m76-assembly1_A  TM=9.857E-01  e=5.152E-13  Enterococcus faecalis ATCC 10100
  7f7q-assembly1_A  TM=9.773E-01  e=8.283E-13  Enterococcus faecalis ATCC 10100
  7f7r-assembly1_A  TM=9.727E-01  e=8.789E-13  Enterococcus faecalis ATCC 10100
  8t7z-assembly1_B  TM=8.878E-01  e=1.433E-01  Klebsiella aerogenes KCTC 2190

Radius of gyration: 26.12 Å; Cα contacts (8 Å, |Δi|>4): 184; chains: 1; bounding box: 52×36×65 Å

Solvent-accessible surface area (backbone atoms only — not comparable to full-atom values): 8696 Å² total; per-residue (Å²): 134,88,83,88,66,66,59,53,72,46,96,90,23,38,29,41,36,48,72,66,92,54,65,67,53,76,42,85,22,89,90,42,80,92,46,72,48,77,49,54,75,63,94,74,88,54,69,49,76,43,81,32,88,46,74,70,53,37,50,48,54,51,26,71,75,74,51,70,83,82,84,74,60,78,74,74,80,50,90,82,89,86,83,81,38,76,62,36,25,40,28,80,48,60,84,85,43,92,78,47,41,82,53,98,91,46,26,29,32,80,30,50,79,90,68,46,73,93,60,79,55,50,62,28,28,78,80,26,86,79,90,26,51,94,48,69